Protein AF-A0A8K0G3N6-F1 (afdb_monomer)

Foldseek 3Di:
DDAAPVRAQFDWDFPVPDPVLVVCVVVVPVCSVVRQVRQFPDDDPPTTTGGDHPPDDDPPPPPPVPDPVVCVVDPDPPDDPDAPDPVDDDDPPDDDVCRPVPDDDDDD

Radius of gyration: 23.27 Å; Cα contacts (8 Å, |Δi|>4): 100; chains: 1; bounding box: 58×29×52 Å

Mean predicted aligned error: 16.12 Å

pLDDT: mean 76.15, std 14.42, range [42.16, 93.5]

Structure (mmCIF, N/CA/C/O backbone):
data_AF-A0A8K0G3N6-F1
#
_entry.id   AF-A0A8K0G3N6-F1
#
loop_
_atom_site.group_PDB
_atom_site.id
_atom_site.type_symbol
_atom_site.label_atom_id
_atom_site.label_alt_id
_atom_site.label_comp_id
_atom_site.label_asym_id
_atom_site.label_entity_id
_atom_site.label_seq_id
_atom_site.pdbx_PDB_ins_code
_atom_site.Cartn_x
_atom_site.Cartn_y
_atom_site.Cartn_z
_atom_site.occupancy
_atom_site.B_iso_or_equiv
_atom_site.auth_seq_id
_atom_site.auth_comp_id
_atom_site.auth_asym_id
_atom_site.auth_atom_id
_atom_site.pdbx_PDB_model_num
ATOM 1 N N . PRO A 1 1 ? -22.306 -2.040 9.761 1.00 77.44 1 PRO A N 1
ATOM 2 C CA . PRO A 1 1 ? -22.218 -1.390 11.094 1.00 77.44 1 PRO A CA 1
ATOM 3 C C . PRO A 1 1 ? -21.632 -2.372 12.116 1.00 77.44 1 PRO A C 1
ATOM 5 O O . PRO A 1 1 ? -22.010 -3.540 12.112 1.00 77.44 1 PRO A O 1
ATOM 8 N N . CYS A 1 2 ? -20.699 -1.917 12.949 1.00 86.25 2 CYS A N 1
ATOM 9 C CA . CYS A 1 2 ? -19.991 -2.732 13.940 1.00 86.25 2 CYS A CA 1
ATOM 10 C C . CYS A 1 2 ? -19.815 -1.952 15.256 1.00 86.25 2 CYS A C 1
ATOM 12 O O . CYS A 1 2 ? -20.134 -0.764 15.326 1.00 86.25 2 CYS A O 1
ATOM 14 N N . LYS A 1 3 ? -19.349 -2.625 16.311 1.00 87.44 3 LYS A N 1
ATOM 15 C CA . LYS A 1 3 ? -18.962 -1.992 17.579 1.00 87.44 3 LYS A CA 1
ATOM 16 C C . LYS A 1 3 ? -17.491 -2.273 17.842 1.00 87.44 3 LYS A C 1
ATOM 18 O O . LYS A 1 3 ? -17.082 -3.428 17.738 1.00 87.44 3 LYS A O 1
ATOM 23 N N . THR A 1 4 ? -16.721 -1.241 18.163 1.00 83.75 4 THR A N 1
ATOM 24 C CA . THR A 1 4 ? -15.309 -1.391 18.529 1.00 83.75 4 THR A CA 1
ATOM 25 C C . THR A 1 4 ? -15.161 -2.084 19.886 1.00 83.75 4 THR A C 1
ATOM 27 O O . THR A 1 4 ? -16.135 -2.151 20.651 1.00 83.75 4 THR A O 1
ATOM 30 N N . PRO A 1 5 ? -13.955 -2.581 20.229 1.00 80.19 5 PRO A N 1
ATOM 31 C CA . PRO A 1 5 ? -13.665 -3.079 21.576 1.00 80.19 5 PRO A CA 1
ATOM 32 C C . PRO A 1 5 ? -13.989 -2.048 22.673 1.00 80.19 5 PRO A C 1
ATOM 34 O O . PRO A 1 5 ? -14.460 -2.414 23.750 1.00 80.19 5 PRO A O 1
ATOM 37 N N . ASP A 1 6 ? -13.860 -0.758 22.353 1.00 82.56 6 ASP A N 1
ATOM 38 C CA . ASP A 1 6 ? -14.199 0.377 23.222 1.00 82.56 6 ASP A CA 1
ATOM 39 C C . ASP A 1 6 ? -15.708 0.688 23.294 1.00 82.56 6 ASP A C 1
ATOM 41 O O . ASP A 1 6 ? -16.127 1.657 23.924 1.00 82.56 6 ASP A O 1
ATOM 45 N N . LYS A 1 7 ? -16.554 -0.167 22.700 1.00 81.12 7 LYS A N 1
ATOM 46 C CA . LYS A 1 7 ? -18.027 -0.063 22.649 1.00 81.12 7 LYS A CA 1
ATOM 47 C C . LYS A 1 7 ? -18.548 1.128 21.846 1.00 81.12 7 LYS A C 1
ATOM 49 O O . LYS A 1 7 ? -19.732 1.463 21.951 1.00 81.12 7 LYS A O 1
ATOM 54 N N . GLU A 1 8 ? -17.712 1.718 21.005 1.00 83.25 8 GLU A N 1
ATOM 55 C CA . GLU A 1 8 ? -18.111 2.807 20.124 1.00 83.25 8 G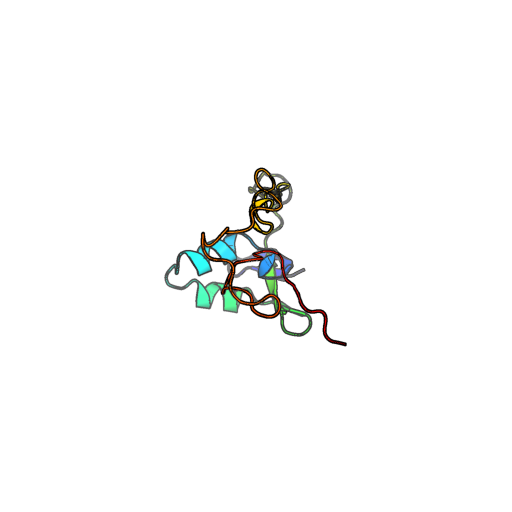LU A CA 1
ATOM 56 C C . GLU A 1 8 ? -18.720 2.245 18.827 1.00 83.25 8 GLU A C 1
ATOM 58 O O . GLU A 1 8 ? -18.236 1.241 18.289 1.00 83.25 8 GLU A O 1
ATOM 63 N N . PRO A 1 9 ? -19.819 2.833 18.319 1.00 84.38 9 PRO A N 1
ATOM 64 C CA . PRO A 1 9 ? -20.386 2.435 17.038 1.00 84.38 9 PRO A CA 1
ATOM 65 C C . PRO A 1 9 ? -19.455 2.842 15.889 1.00 84.38 9 PRO A C 1
ATOM 67 O O . PRO A 1 9 ? -18.912 3.945 15.874 1.00 84.38 9 PRO A O 1
ATOM 70 N N . GLY A 1 10 ? -19.305 1.959 14.904 1.00 87.88 10 GLY A N 1
ATOM 71 C CA . GLY A 1 10 ? -18.402 2.168 13.779 1.00 87.88 10 GLY A CA 1
ATOM 72 C C . GLY A 1 10 ? -18.809 1.448 12.496 1.00 87.88 10 GLY A C 1
ATOM 73 O O . GLY A 1 10 ? -19.852 0.786 12.409 1.00 87.88 10 GLY A O 1
ATOM 74 N N . GLU A 1 11 ? -17.946 1.567 11.493 1.00 89.62 11 GLU A N 1
ATOM 75 C CA . GLU A 1 11 ? -18.049 0.888 10.204 1.00 89.62 11 GLU A CA 1
ATOM 76 C C . GLU A 1 11 ? -16.880 -0.066 9.966 1.00 89.62 11 GLU A C 1
ATOM 78 O O . GLU A 1 11 ? -15.793 0.094 10.513 1.00 89.62 11 GLU A O 1
ATOM 83 N N . CYS A 1 12 ? -17.136 -1.093 9.158 1.00 91.62 12 CYS A N 1
ATOM 84 C CA . CYS A 1 12 ? -16.130 -2.065 8.759 1.00 91.62 12 CYS A CA 1
ATOM 85 C C . CYS A 1 12 ? -15.387 -1.544 7.536 1.00 91.62 12 CYS A C 1
ATOM 87 O O . CYS A 1 12 ? -15.957 -1.515 6.448 1.00 91.62 12 CYS A O 1
ATOM 89 N N . ILE A 1 13 ? -14.128 -1.166 7.725 1.00 90.62 13 ILE A N 1
ATOM 90 C CA . ILE A 1 13 ? -13.233 -0.692 6.663 1.00 90.62 13 ILE A CA 1
ATOM 91 C C . ILE A 1 13 ? -12.017 -1.609 6.566 1.00 90.62 13 ILE A C 1
ATOM 93 O O . ILE A 1 13 ? -11.766 -2.413 7.467 1.00 90.62 13 ILE A O 1
ATOM 97 N N . LEU A 1 14 ? -11.240 -1.516 5.489 1.00 89.56 14 LEU A N 1
ATOM 98 C CA . LEU A 1 14 ? -10.029 -2.325 5.368 1.00 89.56 14 LEU A CA 1
ATOM 99 C C . LEU A 1 14 ? -8.994 -1.888 6.413 1.00 89.56 14 LEU A C 1
ATOM 101 O O . LEU A 1 14 ? -8.796 -0.696 6.643 1.00 89.56 14 LEU A O 1
ATOM 105 N N . LEU A 1 15 ? -8.256 -2.838 7.000 1.00 87.69 15 LEU A N 1
ATOM 106 C CA . LEU A 1 15 ? -7.195 -2.523 7.971 1.00 87.69 15 LEU A CA 1
ATOM 107 C C . LEU A 1 15 ? -6.181 -1.501 7.424 1.00 87.69 15 LEU A C 1
ATOM 109 O O . LEU A 1 15 ? -5.689 -0.649 8.163 1.00 87.69 15 LEU A O 1
ATOM 113 N N . ARG A 1 16 ? -5.896 -1.545 6.115 1.00 84.50 16 ARG A N 1
ATOM 114 C CA . ARG A 1 16 ? -4.987 -0.603 5.437 1.00 84.50 16 ARG A CA 1
ATOM 115 C C . ARG A 1 16 ? -5.498 0.848 5.406 1.00 84.50 16 ARG A C 1
ATOM 117 O O . ARG A 1 16 ? -4.690 1.771 5.270 1.00 84.50 16 ARG A O 1
ATOM 124 N N . GLU A 1 17 ? -6.805 1.036 5.555 1.00 86.12 17 GLU A N 1
ATOM 125 C CA . GLU A 1 17 ? -7.508 2.324 5.540 1.00 86.12 17 GLU A CA 1
ATOM 126 C C . GLU A 1 17 ? -7.721 2.893 6.947 1.00 86.12 17 GLU A C 1
ATOM 128 O O . GLU A 1 17 ? -8.227 4.000 7.081 1.00 86.12 17 GLU A O 1
ATOM 133 N N . CYS A 1 18 ? -7.301 2.175 7.995 1.00 85.81 18 CYS A N 1
ATOM 134 C CA . CYS A 1 18 ? -7.374 2.615 9.385 1.00 85.81 18 CYS A CA 1
ATOM 135 C C . CYS A 1 18 ? -6.012 3.171 9.862 1.00 85.81 18 CYS A C 1
ATOM 137 O O . CYS A 1 18 ? -5.109 2.387 10.179 1.00 85.81 18 CYS A O 1
ATOM 139 N N . PRO A 1 19 ? -5.817 4.503 9.950 1.00 82.19 19 PRO A N 1
ATOM 140 C CA . PRO A 1 19 ? -4.520 5.081 10.311 1.00 82.19 19 PRO A CA 1
ATOM 141 C C . PRO A 1 19 ? -4.114 4.759 11.753 1.00 82.19 19 PRO A C 1
ATOM 143 O O . PRO A 1 19 ? -2.959 4.427 12.006 1.00 82.19 19 PRO A O 1
ATOM 146 N N . SER A 1 20 ? -5.070 4.790 12.688 1.00 81.94 20 SER A N 1
ATOM 147 C CA . SER A 1 20 ? -4.820 4.547 14.114 1.00 81.94 20 SER A CA 1
ATOM 148 C C . SER A 1 20 ? -4.288 3.137 14.372 1.00 81.94 20 SER A C 1
ATOM 150 O O . SER A 1 20 ? -3.260 2.979 15.030 1.00 81.94 20 SER A O 1
ATOM 152 N N . LEU A 1 21 ? -4.916 2.109 13.788 1.00 83.62 21 LEU A N 1
ATOM 153 C CA . LEU A 1 21 ? -4.441 0.731 13.933 1.00 83.62 21 LEU A CA 1
ATOM 154 C C . LEU A 1 21 ? -3.110 0.507 13.220 1.00 83.62 21 LEU A C 1
ATOM 156 O O . LEU A 1 21 ? -2.239 -0.181 13.752 1.00 83.62 21 LEU A O 1
ATOM 160 N N . ARG A 1 22 ? -2.909 1.119 12.049 1.00 85.38 22 ARG A N 1
ATOM 161 C CA . ARG A 1 22 ? -1.630 1.032 11.334 1.00 85.38 22 ARG A CA 1
ATOM 162 C C . ARG A 1 22 ? -0.481 1.622 12.133 1.00 85.38 22 ARG A C 1
ATOM 164 O O . ARG A 1 22 ? 0.580 1.007 12.197 1.00 85.38 22 ARG A O 1
ATOM 171 N N . GLU A 1 23 ? -0.681 2.779 12.753 1.00 83.38 23 GLU A N 1
ATOM 172 C CA . GLU A 1 23 ? 0.329 3.384 13.615 1.00 83.38 23 GLU A CA 1
ATOM 173 C C . GLU A 1 23 ? 0.622 2.534 14.850 1.00 83.38 23 GLU A C 1
ATOM 175 O O . GLU A 1 23 ? 1.788 2.382 15.209 1.00 83.38 23 GLU A O 1
ATOM 180 N N . MET A 1 24 ? -0.402 1.950 15.480 1.00 80.81 24 MET A N 1
ATOM 181 C CA . MET A 1 24 ? -0.216 1.063 16.634 1.00 80.81 24 MET A CA 1
ATOM 182 C C . MET A 1 24 ? 0.615 -0.174 16.280 1.00 80.81 24 MET A C 1
ATOM 184 O O . MET A 1 24 ? 1.533 -0.530 17.021 1.00 80.81 24 MET A O 1
ATOM 188 N N . ILE A 1 25 ? 0.333 -0.795 15.128 1.00 85.12 25 ILE A N 1
ATOM 189 C CA . ILE A 1 25 ? 1.105 -1.935 14.615 1.00 85.12 25 ILE A CA 1
ATOM 190 C C . ILE A 1 25 ? 2.539 -1.498 14.285 1.00 85.12 25 ILE A C 1
ATOM 192 O O . ILE A 1 25 ? 3.493 -2.165 14.686 1.00 85.12 25 ILE A O 1
ATOM 196 N N . ALA A 1 26 ? 2.711 -0.365 13.596 1.00 84.62 26 ALA A N 1
ATOM 197 C CA . ALA A 1 26 ? 4.024 0.147 13.202 1.00 84.62 26 ALA A CA 1
ATOM 198 C C . ALA A 1 26 ? 4.908 0.492 14.412 1.00 84.62 26 ALA A C 1
ATOM 200 O O . ALA A 1 26 ? 6.099 0.184 14.416 1.00 84.62 26 ALA A O 1
ATOM 201 N N . LYS A 1 27 ? 4.320 1.080 15.460 1.00 86.12 27 LYS A N 1
ATOM 202 C CA . LYS A 1 27 ? 5.000 1.418 16.720 1.00 86.12 27 LYS A CA 1
ATOM 203 C C . LYS A 1 27 ? 5.217 0.203 17.632 1.00 86.12 27 LYS A C 1
ATOM 205 O O . LYS A 1 27 ? 5.843 0.362 18.674 1.00 86.12 27 LYS A O 1
ATOM 210 N N . LYS A 1 28 ? 4.730 -0.990 17.252 1.00 83.06 28 LYS A N 1
ATOM 211 C CA . LYS A 1 28 ? 4.772 -2.226 18.057 1.00 83.06 28 LYS A CA 1
ATOM 212 C C . LYS A 1 28 ? 4.299 -1.996 19.495 1.00 83.06 28 LYS A C 1
ATOM 214 O O . LYS A 1 28 ? 4.944 -2.437 20.439 1.00 83.06 28 LYS A O 1
ATOM 219 N N . VAL A 1 29 ? 3.189 -1.275 19.652 1.00 84.12 29 VAL A N 1
ATOM 220 C CA . VAL A 1 29 ? 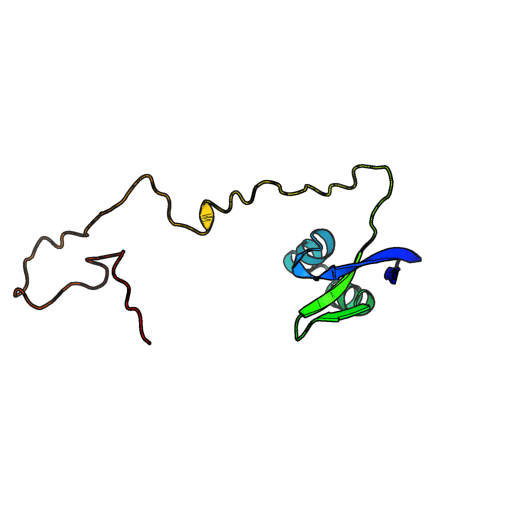2.609 -1.038 20.979 1.00 84.12 29 VAL A CA 1
ATOM 221 C C . VAL A 1 29 ? 2.224 -2.387 21.595 1.00 84.12 29 VAL A C 1
ATOM 223 O O . VAL A 1 29 ? 1.620 -3.228 20.922 1.00 84.12 29 VAL A O 1
ATOM 226 N N . ASP A 1 30 ? 2.575 -2.606 22.862 1.00 82.44 30 ASP A N 1
ATOM 227 C CA . ASP A 1 30 ? 2.204 -3.828 23.576 1.00 82.44 30 ASP A CA 1
ATOM 228 C C . ASP A 1 30 ? 0.676 -3.999 23.580 1.00 82.44 30 ASP A C 1
ATOM 230 O O . ASP A 1 30 ? -0.076 -3.062 23.843 1.00 82.44 30 ASP A O 1
ATOM 234 N N . GLY A 1 31 ? 0.202 -5.194 23.217 1.00 82.19 31 GLY A N 1
ATOM 235 C CA . GLY A 1 31 ? -1.231 -5.481 23.069 1.00 82.19 31 GLY A CA 1
ATOM 236 C C . GLY A 1 31 ? -1.869 -5.011 21.751 1.00 82.19 31 GLY A C 1
ATOM 237 O O . GLY A 1 31 ? -3.015 -5.368 21.483 1.00 82.19 31 GLY A O 1
ATOM 238 N N . ALA A 1 32 ? -1.147 -4.305 20.867 1.00 82.38 32 ALA A N 1
ATOM 239 C CA . ALA A 1 32 ? -1.697 -3.845 19.582 1.00 82.38 32 ALA A CA 1
ATOM 240 C C . ALA A 1 32 ? -2.204 -4.996 18.706 1.00 82.38 32 ALA A C 1
ATOM 242 O O . ALA A 1 32 ? -3.267 -4.900 18.101 1.00 82.38 32 ALA A O 1
ATOM 243 N N . ASN A 1 33 ? -1.476 -6.114 18.669 1.00 84.12 33 ASN A N 1
ATOM 244 C CA . ASN A 1 33 ? -1.885 -7.287 17.896 1.00 84.12 33 ASN A CA 1
ATOM 245 C C . ASN A 1 33 ? -3.198 -7.892 18.410 1.00 84.12 33 ASN A C 1
ATOM 247 O O . ASN A 1 33 ? -4.005 -8.372 17.616 1.00 84.12 33 ASN A O 1
ATOM 251 N N . GLU A 1 34 ? -3.415 -7.878 19.725 1.00 87.88 34 GLU A N 1
ATOM 252 C CA . GLU A 1 34 ? -4.647 -8.381 20.329 1.00 87.88 34 GLU A CA 1
ATOM 253 C C . GLU A 1 34 ? -5.814 -7.431 20.053 1.00 87.88 34 GLU A C 1
ATOM 255 O O . GLU A 1 34 ? -6.867 -7.874 19.601 1.00 87.88 34 GLU A O 1
ATOM 260 N N . PHE A 1 35 ? -5.590 -6.124 20.194 1.00 86.38 35 PHE A N 1
ATOM 261 C CA . PHE A 1 35 ? -6.586 -5.100 19.885 1.00 86.38 35 PHE A CA 1
ATOM 262 C C . PHE A 1 35 ? -7.018 -5.122 18.408 1.00 86.38 35 PHE A C 1
ATOM 264 O O . PHE A 1 35 ? -8.209 -5.058 18.096 1.00 86.38 35 PHE A O 1
ATOM 271 N N . VAL A 1 36 ? -6.066 -5.286 17.482 1.00 87.12 36 VAL A N 1
ATOM 272 C CA . VAL A 1 36 ? -6.352 -5.423 16.044 1.00 87.12 36 VAL A CA 1
ATOM 273 C C . VAL A 1 36 ? -7.195 -6.664 15.785 1.00 87.12 36 VAL A C 1
ATOM 275 O O . VAL A 1 36 ? -8.186 -6.569 15.069 1.00 87.12 36 VAL A O 1
ATOM 278 N N . ARG A 1 37 ? -6.857 -7.806 16.400 1.00 88.25 37 ARG A N 1
ATOM 279 C CA . ARG A 1 37 ? -7.637 -9.049 16.275 1.00 88.25 37 ARG A CA 1
ATOM 280 C C . ARG A 1 37 ? -9.060 -8.897 16.805 1.00 88.25 37 ARG A C 1
ATOM 282 O O . ARG A 1 37 ? -9.988 -9.357 16.152 1.00 88.25 37 ARG A O 1
ATOM 289 N N . GLN A 1 38 ? -9.233 -8.237 17.949 1.00 89.12 38 GLN A N 1
ATOM 290 C CA . GLN A 1 38 ? -10.549 -7.960 18.536 1.00 89.12 38 GLN A CA 1
ATOM 291 C C . GLN A 1 38 ? -11.376 -6.977 17.698 1.00 89.12 38 GLN A C 1
ATOM 293 O O . GLN A 1 38 ? -12.602 -6.997 17.756 1.00 89.12 38 GLN A O 1
ATOM 298 N N . SER A 1 39 ? -10.713 -6.139 16.901 1.00 89.69 39 SER A N 1
ATOM 299 C CA . SER A 1 39 ? -11.367 -5.184 16.010 1.00 89.69 39 SER A CA 1
ATOM 300 C C . SER A 1 39 ? -11.771 -5.792 14.663 1.00 89.69 39 SER A C 1
ATOM 302 O O . SER A 1 39 ? -12.446 -5.111 13.897 1.00 89.69 39 SER A O 1
ATOM 304 N N . ILE A 1 40 ? -11.393 -7.038 14.340 1.00 92.44 40 ILE A N 1
ATOM 305 C CA . ILE A 1 40 ? -11.758 -7.675 13.064 1.00 92.44 40 ILE A CA 1
ATOM 306 C C . ILE A 1 40 ? -13.268 -7.912 13.015 1.00 92.44 40 ILE A C 1
ATOM 308 O O . ILE A 1 40 ? -13.834 -8.583 13.875 1.00 92.44 40 ILE A O 1
ATOM 312 N N . CYS A 1 41 ? -13.914 -7.401 11.970 1.00 92.38 41 CYS A N 1
ATOM 313 C CA . CYS A 1 41 ? -15.345 -7.591 11.739 1.00 92.38 41 CYS A CA 1
ATOM 314 C C . CYS A 1 41 ? -15.669 -8.373 10.457 1.00 92.38 41 CYS A C 1
ATOM 316 O O . CYS A 1 41 ? -16.836 -8.670 10.206 1.00 92.38 41 CYS A O 1
ATOM 318 N N . GLY A 1 42 ? -14.662 -8.733 9.656 1.00 91.75 42 GLY A N 1
ATOM 319 C CA . GLY A 1 42 ? -14.831 -9.546 8.454 1.00 91.75 42 GLY A CA 1
ATOM 320 C C . GLY A 1 42 ? -13.560 -9.635 7.616 1.00 91.75 42 GLY A C 1
ATOM 321 O O . GLY A 1 42 ? -12.499 -9.168 8.028 1.00 91.75 42 GLY A O 1
ATOM 322 N N . PHE A 1 43 ? -13.687 -10.211 6.422 1.00 92.31 43 PHE A N 1
ATOM 323 C CA . PHE A 1 43 ? -12.626 -10.278 5.418 1.00 92.31 43 PHE A CA 1
ATOM 324 C C . PHE A 1 43 ? -13.196 -9.974 4.029 1.00 92.31 43 PHE A C 1
ATOM 326 O O . PHE A 1 43 ? -14.314 -10.392 3.722 1.00 92.31 43 PHE A O 1
ATOM 333 N N . VAL A 1 44 ? -12.429 -9.259 3.204 1.00 90.75 44 VAL A N 1
ATOM 334 C CA . VAL A 1 44 ? -12.654 -9.147 1.754 1.00 90.75 44 VAL A CA 1
ATOM 335 C C . VAL A 1 44 ? -11.510 -9.884 1.076 1.00 90.75 44 VAL A C 1
ATOM 337 O O . VAL A 1 44 ? -10.357 -9.481 1.212 1.00 90.75 44 VAL A O 1
ATOM 340 N N . ASP A 1 45 ? -11.821 -10.988 0.400 1.00 88.88 45 ASP A N 1
ATOM 341 C CA . ASP A 1 45 ? -10.845 -11.946 -0.129 1.00 88.88 45 ASP A CA 1
ATOM 342 C C . ASP A 1 45 ? -9.873 -12.453 0.953 1.00 88.88 45 ASP A C 1
ATOM 344 O O . ASP A 1 45 ? -10.207 -13.344 1.734 1.00 88.88 45 ASP A O 1
ATOM 348 N N . VAL A 1 46 ? -8.677 -11.865 1.019 1.00 88.69 46 VAL A N 1
ATOM 349 C CA . VAL A 1 46 ? -7.618 -12.166 1.997 1.00 88.69 46 VAL A CA 1
ATOM 350 C C . VAL A 1 46 ? -7.318 -10.987 2.928 1.00 88.69 46 VAL A C 1
ATOM 352 O O . VAL A 1 46 ? -6.499 -11.108 3.839 1.00 88.69 46 VAL A O 1
ATOM 355 N N . GLU A 1 47 ? -7.959 -9.838 2.712 1.00 88.75 47 GLU A N 1
ATOM 356 C CA . GLU A 1 47 ? -7.712 -8.616 3.468 1.00 88.75 47 GLU A CA 1
ATOM 357 C C . GLU A 1 47 ? -8.679 -8.494 4.661 1.00 88.75 47 GLU A C 1
ATOM 359 O O . GLU A 1 47 ? -9.900 -8.563 4.480 1.00 88.75 47 GLU A O 1
ATOM 364 N N . PRO A 1 48 ? -8.173 -8.297 5.896 1.00 91.38 48 PRO A N 1
ATOM 365 C CA . PRO A 1 48 ? -9.020 -8.140 7.072 1.00 91.38 48 PRO A CA 1
ATOM 366 C C . PRO A 1 48 ? -9.739 -6.787 7.076 1.00 91.38 48 PRO A C 1
ATOM 368 O O . PRO A 1 48 ? -9.127 -5.726 6.901 1.00 91.38 48 PRO A O 1
ATOM 371 N N . LEU A 1 49 ? -11.039 -6.835 7.359 1.00 92.69 49 LEU A N 1
ATOM 372 C CA . LEU A 1 49 ? -11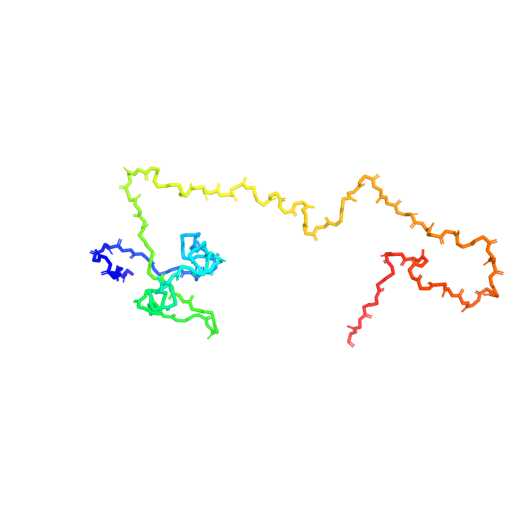.859 -5.678 7.701 1.00 92.69 49 LEU A CA 1
ATOM 373 C C . LEU A 1 49 ? -11.824 -5.466 9.212 1.00 92.69 49 LEU A C 1
ATOM 375 O O . LEU A 1 49 ? -11.985 -6.415 9.985 1.00 92.69 49 LEU A O 1
ATOM 379 N N . VAL A 1 50 ? -11.683 -4.216 9.634 1.00 93.50 50 VAL A N 1
ATOM 380 C CA . VAL A 1 50 ? -11.673 -3.814 11.040 1.00 93.50 50 VAL A CA 1
ATOM 381 C C . VAL A 1 50 ? -12.751 -2.784 11.330 1.00 93.50 50 VAL A C 1
ATOM 383 O O . VAL A 1 50 ? -13.092 -1.956 10.486 1.00 93.50 50 VAL A O 1
ATOM 386 N N . CYS A 1 51 ? -13.288 -2.849 12.543 1.00 91.38 51 CYS A N 1
ATOM 387 C CA . CYS A 1 51 ? -14.281 -1.915 13.024 1.00 91.38 51 CYS A CA 1
ATOM 388 C C . CYS A 1 51 ? -13.632 -0.576 13.378 1.00 91.38 51 CYS A C 1
ATOM 390 O O . CYS A 1 51 ? -12.755 -0.516 14.240 1.00 91.38 51 CYS A O 1
ATOM 392 N N . PHE A 1 52 ? -14.079 0.492 12.722 1.00 88.12 52 PHE A N 1
ATOM 393 C CA . PHE A 1 52 ? -13.533 1.834 12.856 1.00 88.12 52 PHE A CA 1
ATOM 394 C C . PHE A 1 52 ? -14.616 2.849 13.226 1.00 88.12 52 PHE A C 1
ATOM 396 O O . PHE A 1 52 ? -15.686 2.881 12.619 1.00 88.12 52 PHE A O 1
ATOM 403 N N . VAL A 1 53 ? -14.331 3.716 14.199 1.00 85.06 53 VAL A N 1
ATOM 404 C CA . VAL A 1 53 ? -15.267 4.757 14.646 1.00 85.06 53 VAL A CA 1
ATOM 405 C C . VAL A 1 53 ? -15.269 5.918 13.657 1.00 85.06 53 VAL A C 1
ATOM 407 O O . VAL A 1 53 ? -14.318 6.693 13.576 1.00 85.06 53 VAL A O 1
ATOM 410 N N . LEU A 1 54 ? -16.363 6.077 12.915 1.00 69.06 54 LEU A N 1
ATOM 411 C CA . LEU A 1 54 ? -16.625 7.293 12.151 1.00 69.06 54 LEU A CA 1
ATOM 412 C C . LEU A 1 54 ? -17.171 8.342 13.117 1.00 69.06 54 LEU A C 1
ATOM 414 O O . LEU A 1 54 ? -18.371 8.399 13.371 1.00 69.06 54 LEU A O 1
ATOM 418 N N . SER A 1 55 ? -16.300 9.151 13.711 1.00 60.50 55 SER A N 1
ATOM 419 C CA . SER A 1 55 ? -16.726 10.237 14.592 1.00 60.50 55 SER A CA 1
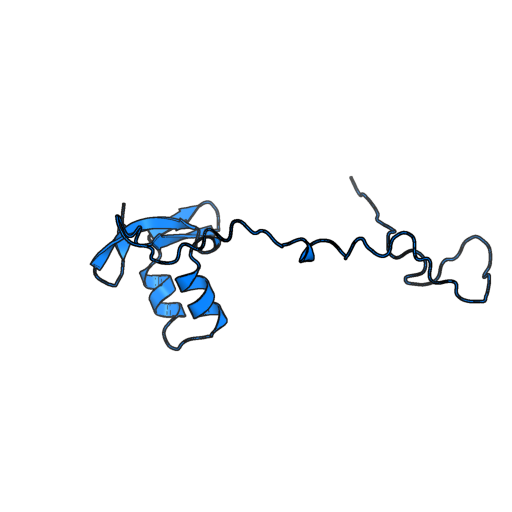ATOM 420 C C . SER A 1 55 ? -17.589 11.242 13.816 1.00 60.50 55 SER A C 1
ATOM 422 O O . SER A 1 55 ? -17.082 12.120 13.118 1.00 60.50 55 SER A O 1
ATOM 424 N N . THR A 1 56 ? -18.911 11.132 13.945 1.00 51.56 56 THR A N 1
ATOM 425 C CA . THR A 1 56 ? -19.859 12.134 13.457 1.00 51.56 56 THR A CA 1
ATOM 426 C C . THR A 1 56 ? -19.688 13.402 14.301 1.00 51.56 56 THR A C 1
ATOM 428 O O . THR A 1 56 ? -20.016 13.402 15.485 1.00 51.56 56 THR A O 1
ATOM 431 N N . ASN A 1 57 ? -19.181 14.481 13.700 1.00 55.94 57 ASN A N 1
ATOM 432 C CA . ASN A 1 57 ? -19.016 15.824 14.288 1.00 55.94 57 ASN A CA 1
ATOM 433 C C . ASN A 1 57 ? -17.902 16.044 15.316 1.00 55.94 57 ASN A C 1
ATOM 435 O O . ASN A 1 57 ? -18.083 16.748 16.309 1.00 55.94 57 ASN A O 1
ATOM 439 N N . LYS A 1 58 ? -16.699 15.591 14.996 1.00 42.28 58 LYS A N 1
ATOM 440 C CA . LYS A 1 58 ? -15.501 16.419 15.152 1.00 42.28 58 LYS A CA 1
ATOM 441 C C . LYS A 1 58 ? -14.415 15.799 14.311 1.00 42.28 58 LYS A C 1
ATOM 443 O O . LYS A 1 58 ? -14.387 14.591 14.119 1.00 42.28 58 LYS A O 1
ATOM 448 N N . SER A 1 59 ? -13.539 16.667 13.854 1.00 45.59 59 SER A N 1
ATOM 449 C CA . SER A 1 59 ? -12.161 16.439 13.468 1.00 45.59 59 SER A CA 1
ATOM 450 C C . SER A 1 59 ? -11.427 15.534 14.482 1.00 45.59 59 SER A C 1
ATOM 452 O O . SER A 1 59 ? -10.49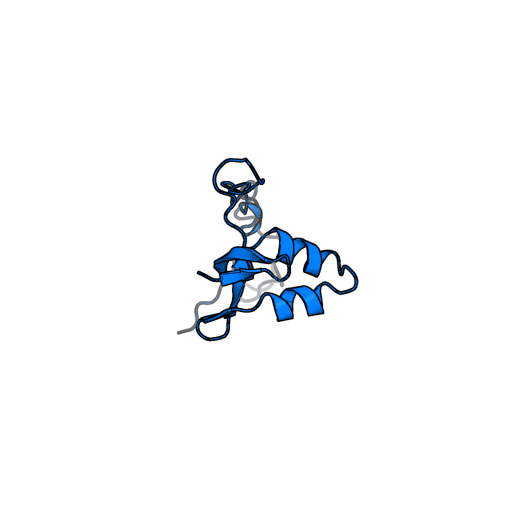4 15.959 15.150 1.00 45.59 59 SER A O 1
ATOM 454 N N . ALA A 1 60 ? -11.814 14.262 14.617 1.00 45.72 60 ALA A N 1
ATOM 455 C CA . ALA A 1 60 ? -10.803 13.230 14.664 1.00 45.72 60 ALA A CA 1
ATOM 456 C C . ALA A 1 60 ? -10.059 13.431 13.356 1.00 45.72 60 ALA A C 1
ATOM 458 O O . ALA A 1 60 ? -10.685 13.5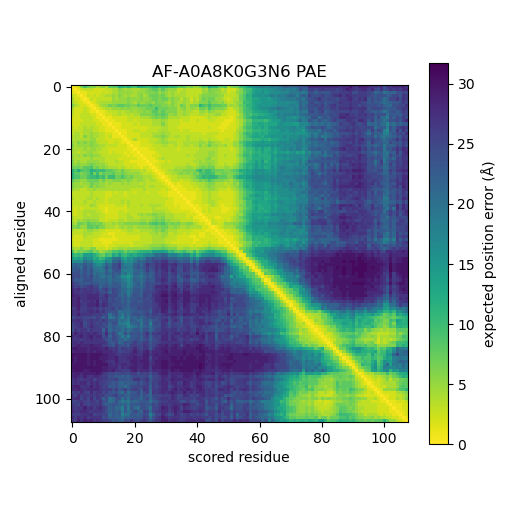67 12.304 1.00 45.72 60 ALA A O 1
ATOM 459 N N . SER A 1 61 ? -8.751 13.577 13.429 1.00 42.16 61 SER A N 1
ATOM 460 C CA . SER A 1 61 ? -7.892 13.640 12.267 1.00 42.16 61 SER A CA 1
ATOM 461 C C . SER A 1 61 ? -7.984 12.321 11.483 1.00 42.16 61 SER A C 1
ATOM 463 O O . SER A 1 61 ? -7.007 11.594 11.362 1.00 42.16 61 SER A O 1
ATOM 465 N N . TYR A 1 62 ? -9.107 12.066 10.814 1.00 43.72 62 TYR A N 1
ATOM 466 C CA . TYR A 1 62 ? -9.057 11.972 9.373 1.00 43.72 62 TYR A CA 1
ATOM 467 C C . TYR A 1 62 ? -8.379 13.255 8.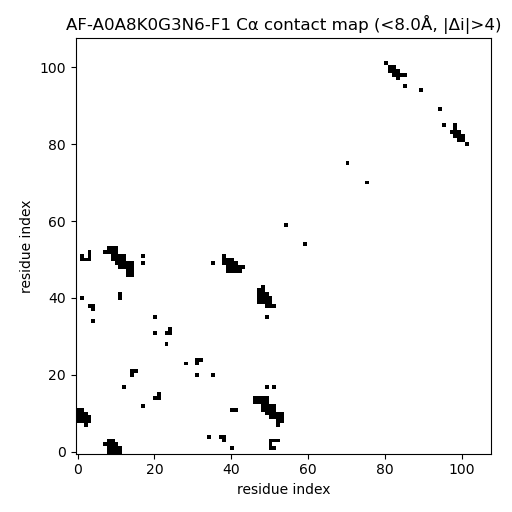887 1.00 43.72 62 TYR A C 1
ATOM 469 O O . TYR A 1 62 ? -8.994 14.181 8.368 1.00 43.72 62 TYR A O 1
ATOM 477 N N . GLN A 1 63 ? -7.050 13.277 9.016 1.00 47.31 63 GLN A N 1
ATOM 478 C CA . GLN A 1 63 ? -6.310 13.562 7.819 1.00 47.31 63 GLN A CA 1
ATOM 479 C C . GLN A 1 63 ? -6.859 12.534 6.831 1.00 47.31 63 GLN A C 1
ATOM 481 O O . GLN A 1 63 ? -6.416 11.389 6.769 1.00 47.31 63 GLN A O 1
ATOM 486 N N . GLU A 1 64 ? -7.859 12.951 6.051 1.00 43.81 64 GLU A N 1
ATOM 487 C CA . GLU A 1 64 ? -7.717 12.754 4.629 1.00 43.81 64 GLU A CA 1
ATOM 488 C C . GLU A 1 64 ? -6.276 13.210 4.389 1.00 43.81 64 GLU A C 1
ATOM 490 O O . GLU A 1 64 ? -5.982 14.402 4.306 1.00 43.81 64 GLU A O 1
ATOM 495 N N . ASN A 1 65 ? -5.329 12.270 4.416 1.00 49.16 65 ASN A N 1
ATOM 496 C CA . ASN A 1 65 ? -4.069 12.471 3.746 1.00 49.16 65 ASN A CA 1
ATOM 497 C C . ASN A 1 65 ? -4.472 12.472 2.272 1.00 49.16 65 ASN A C 1
ATOM 499 O O . ASN A 1 65 ? -4.167 11.561 1.509 1.00 49.16 65 ASN A O 1
ATOM 503 N N . LYS A 1 66 ? -5.183 13.535 1.876 1.00 53.97 66 LYS A N 1
ATOM 504 C CA . LYS A 1 66 ? -5.318 14.070 0.537 1.00 53.97 66 LYS A CA 1
ATOM 505 C C . LYS A 1 66 ? -3.982 14.678 0.161 1.00 53.97 66 LYS A C 1
ATOM 507 O O . LYS A 1 66 ? -3.877 15.823 -0.232 1.00 53.97 66 LYS A O 1
ATOM 512 N N . GLU A 1 67 ? -2.966 13.869 0.348 1.00 48.41 67 GLU A N 1
ATOM 513 C CA . GLU A 1 67 ? -1.648 13.942 -0.191 1.00 48.41 67 GLU A CA 1
ATOM 514 C C . GLU A 1 67 ? -1.208 12.484 -0.117 1.00 48.41 67 GLU A C 1
ATOM 516 O O . GLU A 1 67 ? -0.418 12.064 0.725 1.00 48.41 67 GLU A O 1
ATOM 521 N N . ILE A 1 68 ? -1.639 11.713 -1.115 1.00 51.53 68 ILE A N 1
ATOM 522 C CA . ILE A 1 68 ? -0.654 10.909 -1.827 1.00 51.53 68 ILE A CA 1
ATOM 523 C C . ILE A 1 68 ? 0.387 11.913 -2.371 1.00 51.53 68 ILE A C 1
ATOM 525 O O . ILE A 1 68 ? 0.506 12.153 -3.564 1.00 51.53 68 ILE A O 1
ATOM 529 N N . ASN A 1 69 ? 1.187 12.480 -1.467 1.00 50.97 69 ASN A N 1
ATOM 530 C CA . ASN A 1 69 ? 2.542 12.917 -1.719 1.00 50.97 69 ASN A CA 1
ATOM 531 C C . ASN A 1 69 ? 3.439 11.672 -1.807 1.00 50.97 69 ASN A C 1
ATOM 533 O O . ASN A 1 69 ? 4.649 11.746 -1.631 1.00 50.97 69 ASN A O 1
ATOM 537 N N . ASN A 1 70 ? 2.890 10.530 -2.246 1.00 53.69 70 ASN A N 1
ATOM 538 C CA . ASN A 1 70 ? 3.664 9.484 -2.898 1.00 53.69 70 ASN A CA 1
ATOM 539 C C . ASN A 1 70 ? 4.088 9.934 -4.308 1.00 53.69 70 ASN A C 1
ATOM 541 O O . ASN A 1 70 ? 4.094 9.145 -5.248 1.00 53.69 70 ASN A O 1
ATOM 545 N N . LYS A 1 71 ? 4.560 11.180 -4.439 1.00 55.22 71 LYS A N 1
ATOM 546 C CA . LYS A 1 71 ? 5.646 11.469 -5.375 1.00 55.22 71 LYS A CA 1
ATOM 547 C C . LYS A 1 71 ? 6.897 10.650 -5.033 1.00 55.22 71 LYS A C 1
ATOM 549 O O . LYS A 1 71 ? 7.782 10.585 -5.861 1.00 55.22 71 LYS A O 1
ATOM 554 N N . HIS A 1 72 ? 6.943 10.003 -3.864 1.00 57.38 72 HIS A N 1
ATOM 555 C CA . HIS A 1 72 ? 8.032 9.143 -3.401 1.00 57.38 72 HIS A CA 1
ATOM 556 C C . HIS A 1 72 ? 7.868 7.638 -3.714 1.00 57.38 72 HIS A C 1
ATOM 558 O O . HIS A 1 72 ? 8.659 6.823 -3.252 1.00 57.38 72 HIS A O 1
ATOM 564 N N . LEU A 1 73 ? 6.829 7.224 -4.452 1.00 63.31 73 LEU A N 1
ATOM 565 C CA . LEU A 1 73 ? 6.787 5.870 -5.045 1.00 63.31 73 LEU A CA 1
ATOM 566 C C . LEU A 1 73 ? 7.343 5.847 -6.470 1.00 63.31 73 LEU A C 1
ATOM 568 O O . LEU A 1 73 ? 7.564 4.782 -7.038 1.00 63.31 73 LEU A O 1
ATOM 572 N N . LEU A 1 74 ? 7.559 7.028 -7.040 1.00 70.88 74 LEU A N 1
ATOM 573 C CA . LEU A 1 74 ? 8.265 7.206 -8.290 1.00 70.88 74 LEU A CA 1
ATOM 574 C C . LEU A 1 74 ? 9.580 7.914 -7.965 1.00 70.88 74 LEU A C 1
ATOM 576 O O . LEU A 1 74 ? 9.595 8.769 -7.079 1.00 70.88 74 LEU A O 1
ATOM 580 N N . PRO A 1 75 ? 10.683 7.563 -8.637 1.00 67.44 75 PRO A N 1
ATOM 581 C CA . PRO A 1 75 ? 11.920 8.306 -8.487 1.00 67.44 75 PRO A CA 1
ATOM 582 C C . PRO A 1 75 ? 11.688 9.788 -8.799 1.00 67.44 75 PRO A C 1
ATOM 584 O O . PRO A 1 75 ? 10.830 10.154 -9.614 1.00 67.44 75 PRO A O 1
ATOM 587 N N . ASP A 1 76 ? 12.454 10.631 -8.113 1.00 69.69 76 ASP A N 1
ATOM 588 C CA . ASP A 1 76 ? 12.446 12.068 -8.327 1.00 69.69 76 ASP A CA 1
ATOM 589 C C . ASP A 1 76 ? 12.688 12.386 -9.815 1.00 69.69 76 ASP A C 1
ATOM 591 O O . ASP A 1 76 ? 13.572 11.818 -10.455 1.00 69.69 76 ASP A O 1
ATOM 595 N N . ARG A 1 77 ? 11.859 13.266 -10.389 1.00 73.88 77 ARG A N 1
ATOM 596 C CA . ARG A 1 77 ? 11.884 13.573 -11.830 1.00 73.88 77 ARG A CA 1
ATOM 597 C C . ARG A 1 77 ? 12.886 14.666 -12.203 1.00 73.88 77 ARG A C 1
ATOM 599 O O . ARG A 1 77 ? 12.954 15.024 -13.376 1.00 73.88 77 ARG A O 1
ATOM 606 N N . THR A 1 78 ? 13.624 15.219 -11.240 1.00 81.62 78 THR A N 1
ATOM 607 C CA . THR A 1 78 ? 14.618 16.277 -11.486 1.00 81.62 78 THR A CA 1
ATOM 608 C C . THR A 1 78 ? 15.749 15.764 -12.370 1.00 81.62 78 THR A C 1
ATOM 610 O O . THR A 1 78 ? 16.282 16.515 -13.183 1.00 81.62 78 THR A O 1
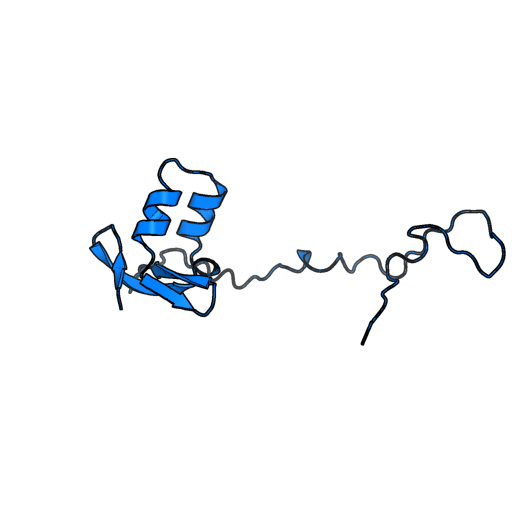ATOM 613 N N . TYR A 1 79 ? 16.067 14.472 -12.267 1.00 76.62 79 TYR A N 1
ATOM 614 C CA . TYR A 1 79 ? 17.089 13.824 -13.075 1.00 76.62 79 TYR A CA 1
ATOM 615 C C . TYR A 1 79 ? 16.464 12.677 -13.864 1.00 76.62 79 TYR A C 1
ATOM 617 O O . TYR A 1 79 ? 15.923 11.727 -13.304 1.00 76.62 79 TYR A O 1
ATOM 625 N N . CYS A 1 80 ? 16.530 12.776 -15.187 1.00 81.62 80 CYS A N 1
ATOM 626 C CA . CYS A 1 80 ? 16.081 11.740 -16.108 1.00 81.62 80 CYS A CA 1
ATOM 627 C C . CYS A 1 80 ? 17.200 11.434 -17.107 1.00 81.62 80 CYS A C 1
ATOM 629 O O . CYS A 1 80 ? 18.045 12.287 -17.366 1.00 81.62 80 CYS A O 1
ATOM 631 N N . GLY A 1 81 ? 17.230 10.213 -17.646 1.00 77.50 81 GLY A N 1
ATOM 632 C CA . GLY A 1 81 ? 18.187 9.856 -18.698 1.00 77.50 81 GLY A CA 1
ATOM 633 C C . GLY A 1 81 ? 19.661 9.872 -18.271 1.00 77.50 81 GLY A C 1
ATOM 634 O O . GLY A 1 81 ? 20.531 9.970 -19.131 1.00 77.50 81 GLY A O 1
ATOM 635 N N . TYR A 1 82 ? 19.957 9.785 -16.968 1.00 79.50 82 TYR A N 1
ATOM 636 C CA . TYR A 1 82 ? 21.331 9.687 -16.472 1.00 79.50 82 TYR A CA 1
ATOM 637 C C . TYR A 1 82 ? 21.927 8.300 -16.753 1.00 79.50 82 TYR A C 1
ATOM 639 O O . TYR A 1 82 ? 21.681 7.345 -16.014 1.00 79.50 82 TYR A O 1
ATOM 647 N N . GLN A 1 83 ? 22.676 8.183 -17.846 1.00 73.88 83 GLN A N 1
ATOM 648 C CA . GLN A 1 83 ? 23.490 7.004 -18.124 1.00 73.88 83 GLN A CA 1
ATOM 649 C C . GLN A 1 83 ? 24.766 7.107 -17.290 1.00 73.88 83 GLN A C 1
ATOM 651 O O . GLN A 1 83 ? 25.478 8.110 -17.3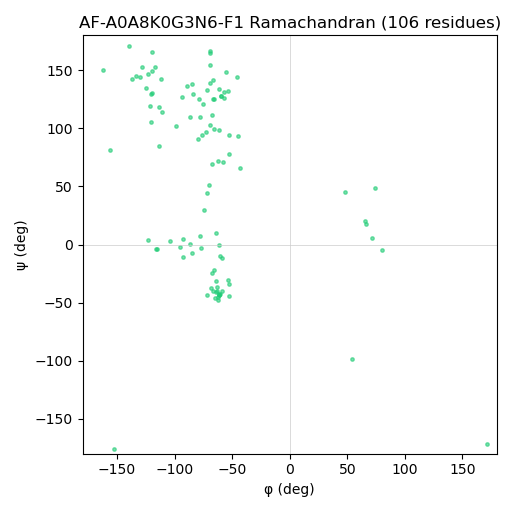70 1.00 73.88 83 GLN A O 1
ATOM 656 N N . HIS A 1 84 ? 25.062 6.082 -16.494 1.00 70.94 84 HIS A N 1
ATOM 657 C CA . HIS A 1 84 ? 26.382 5.976 -15.883 1.00 70.94 84 HIS A CA 1
ATOM 658 C C . HIS A 1 84 ? 27.372 5.675 -17.012 1.00 70.94 84 HIS A C 1
ATOM 660 O O . HIS A 1 84 ? 27.395 4.566 -17.535 1.00 70.94 84 HIS A O 1
ATOM 666 N N . SER A 1 85 ? 28.132 6.684 -17.445 1.00 66.06 85 SER A N 1
ATOM 667 C CA . SER A 1 85 ? 29.227 6.482 -18.387 1.00 66.06 85 SER A CA 1
ATOM 668 C C . SER A 1 85 ? 30.388 5.867 -17.619 1.00 66.06 85 SER A C 1
ATOM 670 O O . SER A 1 85 ? 31.181 6.590 -17.010 1.00 66.06 85 SER A O 1
ATOM 672 N N . ASP A 1 86 ? 30.495 4.545 -17.626 1.00 60.69 86 ASP A N 1
ATOM 673 C CA . ASP A 1 86 ? 31.801 3.955 -17.384 1.00 60.69 86 ASP A CA 1
ATOM 674 C C . ASP A 1 86 ? 32.717 4.486 -18.498 1.00 60.69 86 ASP A C 1
ATOM 676 O O . ASP A 1 86 ? 32.371 4.452 -19.679 1.00 60.69 86 ASP A O 1
ATOM 680 N N . GLU A 1 87 ? 33.867 5.054 -18.130 1.00 55.56 87 GLU A N 1
ATOM 681 C CA . GLU A 1 87 ? 34.823 5.723 -19.037 1.00 55.56 87 GLU A CA 1
ATOM 682 C C . GLU A 1 87 ? 35.399 4.771 -20.115 1.00 55.56 87 GLU A C 1
ATOM 684 O O . GLU A 1 87 ? 36.202 5.162 -20.962 1.00 55.56 87 GLU A O 1
ATOM 689 N N . TYR A 1 88 ? 34.982 3.504 -20.102 1.00 61.06 88 TYR A N 1
ATOM 690 C CA . TYR A 1 88 ? 35.495 2.428 -20.921 1.00 61.06 88 TYR A CA 1
ATOM 691 C C . TYR A 1 88 ? 34.384 1.822 -21.785 1.00 61.06 88 TYR A C 1
ATOM 693 O O . TYR A 1 88 ? 33.540 1.063 -21.314 1.00 61.06 88 TYR A O 1
ATOM 701 N N . PHE A 1 89 ? 34.414 2.134 -23.080 1.00 60.53 89 PHE A N 1
ATOM 702 C CA . PHE A 1 89 ? 33.600 1.448 -24.078 1.00 60.53 89 PHE A CA 1
ATOM 703 C C . PHE A 1 89 ? 34.066 -0.012 -24.182 1.00 60.53 89 PHE A C 1
ATOM 705 O O . PHE A 1 89 ? 35.069 -0.303 -24.838 1.00 60.53 89 PHE A O 1
ATOM 712 N N . HIS A 1 90 ? 33.355 -0.934 -23.531 1.00 61.00 90 HIS A N 1
ATOM 713 C CA . HIS A 1 90 ? 33.455 -2.349 -23.876 1.00 61.00 90 HIS A CA 1
ATOM 714 C C . HIS A 1 90 ? 32.821 -2.601 -25.254 1.00 61.00 90 HIS A C 1
ATOM 716 O O . HIS A 1 90 ? 32.177 -1.729 -25.842 1.00 61.00 90 HIS A O 1
ATOM 722 N N . ASP A 1 91 ? 33.093 -3.778 -25.816 1.00 61.28 91 ASP A N 1
ATOM 723 C CA . ASP A 1 91 ? 32.541 -4.214 -27.093 1.00 61.28 91 ASP A CA 1
ATOM 724 C C . ASP A 1 91 ? 31.028 -3.940 -27.199 1.00 61.28 91 ASP A C 1
ATOM 726 O O . ASP A 1 91 ? 30.281 -4.022 -26.229 1.00 61.28 91 ASP A O 1
ATOM 730 N N . ALA A 1 92 ? 30.562 -3.583 -28.399 1.00 65.69 92 ALA A N 1
ATOM 731 C CA . ALA A 1 92 ? 29.249 -2.968 -28.638 1.00 65.69 92 ALA A CA 1
ATOM 732 C C . ALA A 1 92 ? 28.014 -3.837 -28.296 1.00 65.69 92 ALA A C 1
ATOM 734 O O . ALA A 1 92 ? 26.897 -3.491 -28.675 1.00 65.69 92 ALA A O 1
ATOM 735 N N . ASN A 1 93 ? 28.204 -4.980 -27.637 1.00 75.00 93 ASN A N 1
ATOM 736 C CA . ASN A 1 93 ? 27.164 -5.938 -27.292 1.00 75.00 93 ASN A CA 1
ATOM 737 C C . ASN A 1 93 ? 27.070 -6.227 -25.783 1.00 75.00 93 ASN A C 1
ATOM 739 O O . ASN A 1 93 ? 26.290 -7.092 -25.382 1.00 75.00 93 ASN A O 1
ATOM 743 N N . THR A 1 94 ? 27.858 -5.544 -24.948 1.00 75.62 94 THR A N 1
ATOM 744 C CA . THR A 1 94 ? 27.784 -5.664 -23.489 1.00 75.62 94 THR A CA 1
ATOM 745 C C . THR A 1 94 ? 27.452 -4.321 -22.848 1.00 75.62 94 THR A C 1
ATOM 747 O O . THR A 1 94 ? 27.770 -3.261 -23.380 1.00 75.62 94 THR A O 1
ATOM 750 N N . SER A 1 95 ? 26.752 -4.374 -21.717 1.00 75.62 95 SER A N 1
ATOM 751 C CA . SER A 1 95 ? 26.414 -3.199 -20.915 1.00 75.62 95 SER A CA 1
ATOM 752 C C . SER A 1 95 ? 26.787 -3.459 -19.468 1.00 75.62 95 SER A C 1
ATOM 754 O O . SER A 1 95 ? 26.642 -4.587 -18.980 1.00 75.62 95 SER A O 1
ATOM 756 N N . ALA A 1 96 ? 27.253 -2.425 -18.777 1.00 75.31 96 ALA A N 1
ATOM 757 C CA . ALA A 1 96 ? 27.562 -2.537 -17.363 1.00 75.31 96 ALA A CA 1
ATOM 758 C C . ALA A 1 96 ? 26.278 -2.694 -16.536 1.00 75.31 96 ALA A C 1
ATOM 760 O O . ALA A 1 96 ? 25.180 -2.260 -16.910 1.00 75.31 96 ALA A O 1
ATOM 761 N N . ILE A 1 97 ? 26.407 -3.318 -15.363 1.00 73.69 97 ILE A N 1
ATOM 762 C CA . ILE A 1 97 ? 25.312 -3.359 -14.393 1.00 73.69 97 ILE A CA 1
ATOM 763 C C . ILE A 1 97 ? 24.976 -1.909 -14.036 1.00 73.69 97 ILE A C 1
ATOM 765 O O . ILE A 1 97 ? 25.864 -1.153 -13.664 1.00 73.69 97 ILE A O 1
ATOM 769 N N . THR A 1 98 ? 23.698 -1.533 -14.134 1.00 73.75 98 THR A N 1
ATOM 770 C CA . THR A 1 98 ? 23.160 -0.179 -13.862 1.00 73.75 98 THR A CA 1
ATOM 771 C C . THR A 1 98 ? 23.509 0.919 -14.877 1.00 73.75 98 THR A C 1
ATOM 773 O O . THR A 1 98 ? 23.061 2.049 -14.685 1.00 73.75 98 THR A O 1
ATOM 776 N N . GLU A 1 99 ? 24.174 0.594 -15.997 1.00 80.88 99 GLU A N 1
ATOM 777 C CA . GLU A 1 99 ? 24.468 1.556 -17.080 1.00 80.88 99 GLU A CA 1
ATOM 778 C C . GLU A 1 99 ? 23.198 2.283 -17.545 1.00 80.88 99 GLU A C 1
ATOM 780 O O . GLU A 1 99 ? 23.152 3.511 -17.641 1.00 80.88 99 GLU A O 1
ATOM 785 N N . PHE A 1 100 ? 22.122 1.513 -17.723 1.00 85.31 100 PHE A N 1
ATOM 786 C CA . PHE A 1 100 ? 20.796 2.009 -18.067 1.00 85.31 100 PHE A CA 1
ATOM 787 C C . PHE A 1 100 ? 19.833 1.759 -16.913 1.00 85.31 100 PHE A C 1
ATOM 789 O O . PHE A 1 100 ? 19.087 0.779 -16.895 1.00 85.31 100 PHE A O 1
ATOM 796 N N . SER A 1 101 ? 19.819 2.676 -15.948 1.00 79.44 101 SER A N 1
ATOM 797 C CA . SER A 1 101 ? 18.970 2.587 -14.748 1.00 79.44 101 SER A CA 1
ATOM 798 C C . SER A 1 101 ? 17.456 2.559 -15.038 1.00 79.44 101 SER A C 1
ATOM 800 O O . SER A 1 101 ? 16.660 2.287 -14.144 1.00 79.44 101 SER A O 1
ATOM 802 N N . TRP A 1 102 ? 17.044 2.816 -16.284 1.00 84.00 102 TRP A N 1
ATOM 803 C CA . TRP A 1 102 ? 15.653 2.744 -16.750 1.00 84.00 102 TRP A CA 1
ATOM 804 C C . TRP A 1 102 ? 15.319 1.497 -17.583 1.00 84.00 102 TRP A C 1
ATOM 806 O O . TRP A 1 102 ? 14.202 1.397 -18.093 1.00 84.00 102 TRP A O 1
ATOM 816 N N . LEU A 1 103 ? 16.248 0.555 -17.775 1.00 86.00 103 LEU A N 1
ATOM 817 C CA . LEU A 1 103 ? 15.980 -0.649 -18.562 1.00 86.00 103 LEU A CA 1
ATOM 818 C C . LEU A 1 103 ? 14.933 -1.535 -17.864 1.00 86.00 103 LEU A C 1
ATOM 820 O O . LEU A 1 103 ? 15.115 -1.952 -16.722 1.00 86.00 103 LEU A O 1
ATOM 824 N N . ALA A 1 104 ? 13.854 -1.867 -18.575 1.00 86.44 104 ALA A N 1
ATOM 825 C CA . ALA A 1 104 ? 12.794 -2.746 -18.089 1.00 86.44 104 ALA A CA 1
ATOM 826 C C . ALA A 1 104 ? 12.422 -3.793 -19.147 1.00 86.44 104 ALA A C 1
ATOM 828 O O . ALA A 1 104 ? 12.422 -3.510 -20.345 1.00 86.44 104 ALA A O 1
ATOM 829 N N . ARG A 1 105 ? 12.074 -5.006 -18.702 1.00 90.88 105 ARG A N 1
ATOM 830 C CA . ARG A 1 105 ? 11.635 -6.105 -19.573 1.00 90.88 105 ARG A CA 1
ATOM 831 C C . ARG A 1 105 ? 10.176 -6.440 -19.298 1.00 90.88 105 ARG A C 1
ATOM 833 O O . ARG A 1 105 ? 9.846 -6.887 -18.203 1.00 90.88 105 ARG A O 1
ATOM 840 N N . LEU A 1 106 ? 9.332 -6.281 -20.311 1.00 87.44 106 LEU A N 1
ATOM 841 C CA . LEU A 1 106 ? 7.967 -6.798 -20.297 1.00 87.44 106 LEU A CA 1
ATOM 842 C C . LEU A 1 106 ? 7.995 -8.262 -20.740 1.00 87.44 106 LEU A C 1
ATOM 844 O O . LEU A 1 106 ? 8.610 -8.593 -21.753 1.00 87.44 106 LEU A O 1
ATOM 848 N N . VAL A 1 107 ? 7.361 -9.132 -19.962 1.00 85.06 107 VAL A N 1
ATOM 849 C CA . VAL A 1 107 ? 7.205 -10.554 -20.277 1.00 85.06 107 VAL A CA 1
ATOM 850 C C . VAL A 1 107 ? 5.711 -10.834 -20.328 1.00 85.06 107 VAL A C 1
ATOM 852 O O . VAL A 1 107 ? 4.994 -10.423 -19.415 1.00 85.06 107 VAL A O 1
ATOM 855 N N . TYR A 1 108 ? 5.274 -11.476 -21.410 1.00 75.75 108 TYR A N 1
ATOM 856 C CA . TYR A 1 108 ? 3.885 -11.859 -21.655 1.00 75.75 108 TYR A CA 1
ATOM 857 C C . TYR A 1 108 ? 3.683 -13.345 -21.382 1.00 75.75 108 TYR A C 1
ATOM 859 O O . TYR A 1 108 ? 4.616 -14.120 -21.700 1.00 75.75 108 TYR A O 1
#

Sequence (108 aa):
PCKTPDKEPGECILLRECPSLREMIAKKVDGANEFVRQSICGFVDVEPLVCFVLSTNKSASYQENKEINNKHLLPDRTYCGYQHSDEYFHDANTSAITEFSWLARLVY

InterPro domains:
  IPR022700 Proteinase, regulatory CLIP domain [PF12032] (2-51)
  IPR022700 Proteinase, regulatory CLIP domain [PS51888] (1-52)
  IPR022700 Proteinase, regulatory CLIP domain [SM00680] (2-53)
  IPR038565 Proteinase, regulatory CLIP domain superfamily [G3DSA:3.30.1640.30] (1-51)

Solvent-accessible surface area (backbone atoms only — not comparable to full-atom values): 7109 Å² total; per-residue (Å²): 120,39,64,29,86,86,68,43,67,20,38,69,41,50,48,92,76,35,66,69,62,48,49,36,57,74,68,62,43,87,64,33,72,58,52,53,60,66,22,49,73,51,66,58,94,90,45,52,18,25,35,39,72,70,65,85,90,55,88,62,81,72,62,72,66,86,57,80,67,59,63,75,79,44,81,69,77,91,66,71,91,73,60,58,74,68,95,63,88,65,65,99,87,67,78,62,90,66,28,59,76,79,75,80,84,90,83,134

Organism: Ignelater luminosus (NCBI:txid2038154)

Secondary structure (DSSP, 8-state):
-EE-TTS-EEEEEEGGG-HHHHHHHHTT-TTHHHHHHHTEEEEETTEEEEEE---TTS-----------GGGSS--TTS-S-----SS---TT---TTTTTT------